Protein AF-A0A2D4GZK3-F1 (afdb_monomer_lite)

Radius of gyration: 15.17 Å; chains: 1; bounding box: 44×32×38 Å

Organism: Micrurus corallinus (NCBI:txid54390)

Foldseek 3Di:
DDCLLVQLVVLLVQLLVQQFCDDPLDRDPSLVVSLVSNLVSLQDPPDDDPVVVVVSLVSLLVSLVSLLVSLDDDPPDGNGSNLSSLSSNLSSVVSHDVSSVPPVVSLVSNVVSLVVQCVDPPCCSVPVVSCVVVVVVSVVVVVVD

Secondary structure (DSSP, 8-state):
--HHHHHHHHHHHHHHHH-B--TT-PPPHHHHHHHHHHHHHHT----S-HHHHHHHHHHHHHHHHHHHHHHS--TTS--B-HHHHHHHHHHHHHHS-HHHHT-HHHHHHHHHHHHHHHT-S-HHHHT-GGGHHHHHHHHHHHHT-

Structure (mmCIF, N/CA/C/O backbone):
data_AF-A0A2D4GZK3-F1
#
_entry.id   AF-A0A2D4GZK3-F1
#
loop_
_atom_site.group_PDB
_atom_site.id
_atom_site.type_symbol
_atom_site.label_atom_id
_atom_site.label_alt_id
_atom_site.label_comp_id
_atom_site.label_asym_id
_atom_site.label_entity_id
_atom_site.label_seq_id
_atom_site.pdbx_PDB_ins_code
_atom_site.Cartn_x
_atom_site.Cartn_y
_atom_site.Cartn_z
_atom_site.occupancy
_atom_site.B_iso_or_equiv
_atom_site.auth_seq_id
_atom_site.auth_comp_id
_atom_site.auth_asym_id
_atom_site.auth_atom_id
_atom_site.pdbx_PDB_model_num
ATOM 1 N N . MET A 1 1 ? -23.856 -6.986 4.085 1.00 45.22 1 MET A N 1
ATOM 2 C CA . MET A 1 1 ? -22.913 -7.183 2.965 1.00 45.22 1 MET A CA 1
ATOM 3 C C . MET A 1 1 ? -22.333 -5.831 2.600 1.00 45.22 1 MET A C 1
ATOM 5 O O . MET A 1 1 ? -23.061 -4.990 2.092 1.00 45.22 1 MET A O 1
ATOM 9 N N . THR A 1 2 ? -21.080 -5.568 2.961 1.00 65.06 2 THR A N 1
ATOM 10 C CA . THR A 1 2 ? -20.401 -4.304 2.649 1.00 65.06 2 THR A CA 1
ATOM 11 C C . THR A 1 2 ? -19.599 -4.495 1.364 1.00 65.06 2 THR A C 1
ATOM 13 O O . THR A 1 2 ? -18.680 -5.300 1.310 1.00 65.06 2 THR A O 1
ATOM 16 N N . ILE A 1 3 ? -19.976 -3.777 0.306 1.00 78.81 3 ILE A N 1
ATOM 17 C CA . ILE A 1 3 ? -19.347 -3.865 -1.029 1.00 78.81 3 ILE A CA 1
ATOM 18 C C . ILE A 1 3 ? -17.956 -3.203 -1.030 1.00 78.81 3 ILE A C 1
ATOM 20 O O . ILE A 1 3 ? -17.071 -3.543 -1.809 1.00 78.81 3 ILE A O 1
ATOM 24 N N . LEU A 1 4 ? -17.746 -2.261 -0.114 1.00 78.62 4 LEU A N 1
ATOM 25 C CA . LEU A 1 4 ? -16.578 -1.396 -0.081 1.00 78.62 4 LEU A CA 1
ATOM 26 C C . LEU A 1 4 ? -15.256 -2.112 0.271 1.00 78.62 4 LEU A C 1
ATOM 28 O O . LEU A 1 4 ? -14.292 -1.906 -0.466 1.00 78.62 4 LEU A O 1
ATOM 32 N N . PRO A 1 5 ? -15.184 -3.000 1.290 1.00 78.25 5 PRO A N 1
ATOM 33 C CA . PRO A 1 5 ? -14.022 -3.870 1.495 1.00 78.25 5 PRO A CA 1
ATOM 34 C C . PRO A 1 5 ? -13.646 -4.683 0.258 1.00 78.25 5 PRO A C 1
ATOM 36 O O . PRO A 1 5 ? -12.466 -4.827 -0.050 1.00 78.25 5 PRO A O 1
ATOM 39 N N . THR A 1 6 ? -14.643 -5.183 -0.475 1.00 84.00 6 THR A N 1
ATOM 40 C CA . THR A 1 6 ? -14.422 -5.975 -1.688 1.00 84.00 6 THR A CA 1
ATOM 41 C C . THR A 1 6 ? -13.818 -5.126 -2.801 1.00 84.00 6 THR A C 1
ATOM 43 O O . THR A 1 6 ? -12.835 -5.540 -3.406 1.00 84.00 6 THR A O 1
ATOM 46 N N . ILE A 1 7 ? -14.347 -3.920 -3.042 1.00 85.62 7 ILE A N 1
ATOM 47 C CA . ILE A 1 7 ? -13.790 -2.993 -4.041 1.00 85.62 7 ILE A CA 1
ATOM 48 C C . ILE A 1 7 ? -12.345 -2.626 -3.688 1.00 85.62 7 ILE A C 1
ATOM 50 O O . ILE A 1 7 ? -11.471 -2.662 -4.552 1.00 85.62 7 ILE A O 1
ATOM 54 N N . LEU A 1 8 ? -12.083 -2.299 -2.422 1.00 81.94 8 LEU A N 1
ATOM 55 C CA . LEU A 1 8 ? -10.753 -1.916 -1.961 1.00 81.94 8 LEU A CA 1
ATOM 56 C C . LEU A 1 8 ? -9.755 -3.066 -2.158 1.00 81.94 8 LEU A C 1
ATOM 58 O O . LEU A 1 8 ? -8.683 -2.859 -2.719 1.00 81.94 8 LEU A O 1
ATOM 62 N N . PHE A 1 9 ? -10.144 -4.289 -1.789 1.00 83.38 9 PHE A N 1
ATOM 63 C CA . PHE A 1 9 ? -9.333 -5.482 -2.014 1.00 83.38 9 PHE A CA 1
ATOM 64 C C . PHE A 1 9 ? -9.025 -5.697 -3.500 1.00 83.38 9 PHE A C 1
ATOM 66 O O . PHE A 1 9 ? -7.872 -5.933 -3.850 1.00 83.38 9 PHE A O 1
ATOM 73 N N . LEU A 1 10 ? -10.022 -5.561 -4.380 1.00 86.75 10 LEU A N 1
ATOM 74 C CA . LEU A 1 10 ? -9.822 -5.682 -5.826 1.00 86.75 10 LEU A CA 1
ATOM 75 C C . LEU A 1 10 ? -8.840 -4.631 -6.354 1.00 86.75 10 LEU A C 1
ATOM 77 O O . LEU A 1 10 ? -7.963 -4.973 -7.139 1.00 86.75 10 LEU A O 1
ATOM 81 N N . ILE A 1 11 ? -8.927 -3.383 -5.888 1.00 86.44 11 ILE A N 1
ATOM 82 C CA . ILE A 1 11 ? -7.985 -2.322 -6.272 1.00 86.44 11 ILE A CA 1
ATOM 83 C C . ILE A 1 11 ? -6.561 -2.664 -5.830 1.00 86.44 11 ILE A C 1
ATOM 85 O O . ILE A 1 11 ? -5.632 -2.481 -6.614 1.00 86.44 11 ILE A O 1
ATOM 89 N N . ILE A 1 12 ? -6.374 -3.196 -4.617 1.00 85.50 12 ILE A N 1
ATOM 90 C CA . ILE A 1 12 ? -5.046 -3.623 -4.153 1.00 85.50 12 ILE A CA 1
ATOM 91 C C . ILE A 1 12 ? -4.522 -4.798 -4.972 1.00 85.50 12 ILE A C 1
ATOM 93 O O . ILE A 1 12 ? -3.347 -4.802 -5.326 1.00 85.50 12 ILE A O 1
ATOM 97 N N . GLN A 1 13 ? -5.364 -5.782 -5.290 1.00 84.62 13 GLN A N 1
ATOM 98 C CA . GLN A 1 13 ? -4.952 -6.912 -6.123 1.00 84.62 13 GLN A CA 1
ATOM 99 C C . GLN A 1 13 ? -4.562 -6.450 -7.527 1.00 84.62 13 GLN A C 1
ATOM 101 O O . GLN A 1 13 ? -3.501 -6.828 -8.007 1.00 84.62 13 GLN A O 1
ATOM 106 N N . VAL A 1 14 ? -5.349 -5.562 -8.143 1.00 86.12 14 VAL A N 1
ATOM 107 C CA . VAL A 1 14 ? -5.005 -4.956 -9.436 1.00 86.12 14 VAL A CA 1
ATOM 108 C C . VAL A 1 14 ? -3.694 -4.188 -9.328 1.00 86.12 14 VAL A C 1
ATOM 110 O O . VAL A 1 14 ? -2.829 -4.361 -10.178 1.00 86.12 14 VAL A O 1
ATOM 113 N N . LEU A 1 15 ? -3.496 -3.385 -8.280 1.00 83.69 15 LEU A N 1
ATOM 114 C CA . LEU A 1 15 ? -2.237 -2.678 -8.061 1.00 83.69 15 LEU A CA 1
ATOM 115 C C . LEU A 1 15 ? -1.063 -3.662 -7.960 1.00 83.69 15 LEU A C 1
ATOM 117 O O . LEU A 1 15 ? -0.060 -3.473 -8.633 1.00 83.69 15 LEU A O 1
ATOM 121 N N . LYS A 1 16 ? -1.204 -4.734 -7.179 1.00 82.19 16 LYS A N 1
ATOM 122 C CA . LYS A 1 16 ? -0.175 -5.761 -6.980 1.00 82.19 16 LYS A CA 1
ATOM 123 C C . LYS A 1 16 ? 0.146 -6.527 -8.272 1.00 82.19 16 LYS A C 1
ATOM 125 O O . LYS A 1 16 ? 1.312 -6.773 -8.554 1.00 82.19 16 LYS A O 1
ATOM 130 N N . ASP A 1 17 ? -0.866 -6.886 -9.056 1.00 80.44 17 ASP A N 1
ATOM 131 C CA . ASP A 1 17 ? -0.687 -7.672 -10.284 1.00 80.44 17 ASP A CA 1
ATOM 132 C C . ASP A 1 17 ? -0.243 -6.811 -11.477 1.00 80.44 17 ASP A C 1
ATOM 134 O O . ASP A 1 17 ? 0.358 -7.326 -12.418 1.00 80.44 17 ASP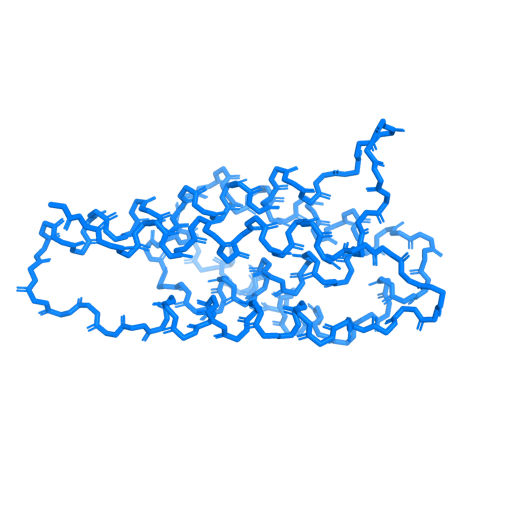 A O 1
ATOM 138 N N . THR A 1 18 ? -0.518 -5.501 -11.455 1.00 80.38 18 THR A N 1
ATOM 139 C CA . THR A 1 18 ? -0.200 -4.591 -12.572 1.00 80.38 18 THR A CA 1
ATOM 140 C C . THR A 1 18 ? 0.995 -3.683 -12.319 1.00 80.38 18 THR A C 1
ATOM 142 O O . THR A 1 18 ? 1.593 -3.220 -13.286 1.00 80.38 18 THR A O 1
ATOM 145 N N . ALA A 1 19 ? 1.404 -3.448 -11.068 1.00 76.44 19 ALA A N 1
ATOM 146 C CA . ALA A 1 19 ? 2.610 -2.685 -10.740 1.00 76.44 19 ALA A CA 1
ATOM 147 C C . ALA A 1 19 ? 3.876 -3.534 -10.928 1.00 76.44 19 ALA A C 1
ATOM 149 O O . ALA A 1 19 ? 4.695 -3.675 -10.025 1.00 76.44 19 ALA A O 1
ATOM 150 N N . VAL A 1 20 ? 4.034 -4.110 -12.118 1.00 77.12 20 VAL A N 1
ATOM 151 C CA . VAL A 1 20 ? 5.218 -4.863 -12.529 1.00 77.12 20 VAL A CA 1
ATOM 152 C C . VAL A 1 20 ? 6.232 -3.895 -13.134 1.00 77.12 20 VAL A C 1
ATOM 154 O O . VAL A 1 20 ? 5.875 -3.012 -13.921 1.00 77.12 20 VAL A O 1
ATOM 157 N N . LYS A 1 21 ? 7.512 -4.053 -12.778 1.00 68.75 21 LYS A N 1
ATOM 158 C CA . LYS A 1 21 ? 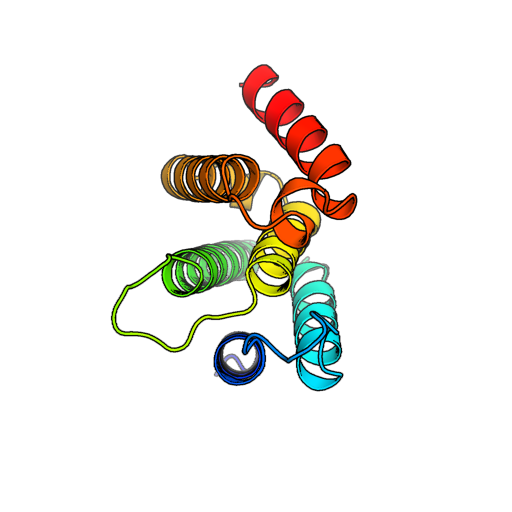8.590 -3.208 -13.303 1.00 68.75 21 LYS A CA 1
ATOM 159 C C . LYS A 1 21 ? 8.667 -3.348 -14.828 1.00 68.75 21 LYS A C 1
ATOM 161 O O . LYS A 1 21 ? 8.963 -4.419 -15.354 1.00 68.75 21 LYS A O 1
ATOM 166 N N . THR A 1 22 ? 8.364 -2.264 -15.541 1.00 64.75 22 THR A N 1
ATOM 167 C CA . THR A 1 22 ? 8.313 -2.233 -17.012 1.00 64.75 22 THR A CA 1
ATOM 168 C C . THR A 1 22 ? 9.596 -1.612 -17.570 1.00 64.75 22 THR A C 1
ATOM 170 O O . THR A 1 22 ? 10.183 -0.726 -16.946 1.00 64.75 22 THR A O 1
ATOM 173 N N . VAL A 1 23 ? 10.039 -2.048 -18.755 1.00 55.34 23 VAL A N 1
ATOM 174 C CA . VAL A 1 23 ? 11.213 -1.485 -19.446 1.00 55.34 23 VAL A CA 1
ATOM 175 C C . VAL A 1 23 ? 10.934 -0.013 -19.775 1.00 55.34 23 VAL A C 1
ATOM 177 O O . VAL A 1 23 ? 10.202 0.290 -20.710 1.00 55.34 23 VAL A O 1
ATOM 180 N N . GLY A 1 24 ? 11.465 0.897 -18.955 1.00 61.34 24 GLY A N 1
ATOM 181 C CA . GLY A 1 24 ? 11.244 2.344 -19.063 1.00 61.34 24 GLY A CA 1
ATOM 182 C C . GLY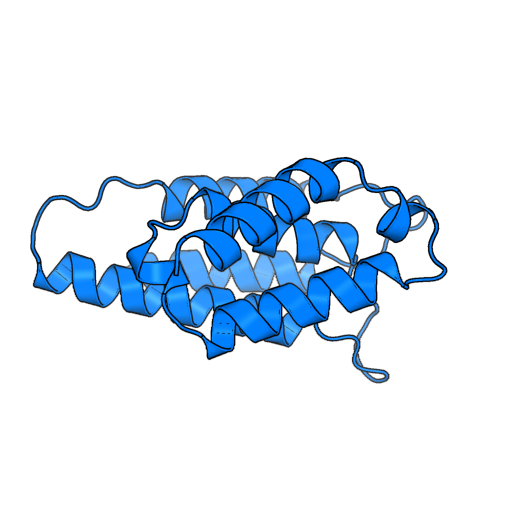 A 1 24 ? 10.620 3.016 -17.834 1.00 61.34 24 GLY A C 1
ATOM 183 O O . GLY A 1 24 ? 10.428 4.227 -17.879 1.00 61.34 24 GLY A O 1
ATOM 184 N N . ASN A 1 25 ? 10.312 2.277 -16.754 1.00 62.81 25 ASN A N 1
ATOM 185 C CA . ASN A 1 25 ? 9.717 2.807 -15.509 1.00 62.81 25 ASN A CA 1
ATOM 186 C C . ASN A 1 25 ? 8.449 3.662 -15.738 1.00 62.81 25 ASN A C 1
ATOM 188 O O . ASN A 1 25 ? 8.141 4.574 -14.971 1.00 62.81 25 ASN A O 1
ATOM 192 N N . GLN A 1 26 ? 7.708 3.387 -16.817 1.00 63.62 26 GLN A N 1
ATOM 193 C CA . GLN A 1 26 ? 6.434 4.044 -17.081 1.00 63.62 26 GLN A CA 1
ATOM 194 C C . GLN A 1 26 ? 5.339 3.401 -16.234 1.00 63.62 26 GLN A C 1
ATOM 196 O O . GLN A 1 26 ? 5.175 2.181 -16.235 1.00 63.62 26 GLN A O 1
ATOM 201 N N . VAL A 1 27 ? 4.565 4.232 -15.535 1.00 67.38 27 VAL A N 1
ATOM 202 C CA . VAL A 1 27 ? 3.398 3.773 -14.779 1.00 67.38 27 VAL A CA 1
ATOM 203 C C . VAL A 1 27 ? 2.342 3.293 -15.771 1.00 67.38 27 VAL A C 1
ATOM 205 O O . VAL A 1 27 ? 1.829 4.078 -16.571 1.00 67.38 27 VAL A O 1
ATOM 208 N N . LEU A 1 28 ? 2.011 2.002 -15.720 1.00 76.88 28 LEU A N 1
ATOM 209 C CA . LEU A 1 28 ? 0.999 1.430 -16.600 1.00 76.88 28 LEU A CA 1
ATOM 210 C C . LEU A 1 28 ? -0.381 2.066 -16.318 1.00 76.88 28 LEU A C 1
ATOM 212 O O . LEU A 1 28 ? -0.711 2.335 -15.158 1.00 76.88 28 LEU A O 1
ATOM 216 N N . PRO A 1 29 ? -1.235 2.268 -17.340 1.00 78.56 29 PRO A N 1
ATOM 217 C CA . PRO A 1 29 ? -2.571 2.839 -17.150 1.00 78.56 29 PRO A CA 1
ATOM 218 C C . PRO A 1 29 ? -3.424 2.147 -16.064 1.00 78.56 29 PRO A C 1
ATOM 220 O O . PRO A 1 29 ? -4.068 2.860 -15.291 1.00 78.56 29 PRO A O 1
ATOM 223 N N . PRO A 1 30 ? -3.399 0.803 -15.913 1.00 80.50 30 PRO A N 1
ATOM 224 C CA . PRO A 1 30 ? -4.096 0.114 -14.826 1.00 80.50 30 PRO A CA 1
ATOM 225 C C . PRO A 1 30 ? -3.599 0.499 -13.428 1.00 80.50 30 PRO A C 1
ATOM 227 O O . PRO A 1 30 ? -4.410 0.640 -12.516 1.00 80.50 30 PRO A O 1
ATOM 230 N N . VAL A 1 31 ? -2.293 0.738 -13.264 1.00 81.75 31 VAL A N 1
ATOM 231 C CA . VAL A 1 31 ? -1.697 1.184 -11.995 1.00 81.75 31 VAL A CA 1
ATOM 232 C C . VAL A 1 31 ? -2.210 2.577 -11.649 1.00 81.75 31 VAL A C 1
ATOM 234 O O . VAL A 1 31 ? -2.677 2.805 -10.538 1.00 81.75 31 VAL A O 1
ATOM 237 N N . SER A 1 32 ? -2.206 3.499 -12.616 1.00 81.44 32 SER A N 1
ATOM 238 C CA . SER A 1 32 ? -2.745 4.850 -12.414 1.00 81.44 32 SER A CA 1
ATOM 239 C C . SER A 1 32 ? -4.231 4.821 -12.036 1.00 81.44 32 SER A C 1
ATOM 241 O O . SER A 1 32 ? -4.636 5.468 -11.068 1.00 81.44 32 SER A O 1
ATOM 243 N N . ALA A 1 33 ? -5.035 4.015 -12.736 1.00 84.56 33 ALA A N 1
ATOM 244 C CA . ALA A 1 33 ? -6.455 3.848 -12.438 1.00 84.56 33 ALA A CA 1
ATOM 245 C C . ALA A 1 33 ? -6.692 3.252 -11.039 1.00 84.56 33 ALA A C 1
ATOM 247 O O . ALA A 1 33 ? -7.546 3.744 -10.300 1.00 84.56 33 ALA A O 1
ATOM 248 N N . ALA A 1 34 ? -5.907 2.244 -10.642 1.00 86.00 34 ALA A N 1
ATOM 249 C CA . ALA A 1 34 ? -5.976 1.646 -9.312 1.00 86.00 34 ALA A CA 1
ATOM 250 C C . ALA A 1 34 ? -5.618 2.661 -8.215 1.00 86.00 34 ALA A C 1
ATOM 252 O O . ALA A 1 34 ? -6.356 2.800 -7.242 1.00 86.00 34 ALA A O 1
ATOM 253 N N . LEU A 1 35 ? -4.539 3.431 -8.393 1.00 82.88 35 LEU A N 1
ATOM 254 C CA . LEU A 1 35 ? -4.129 4.483 -7.457 1.00 82.88 35 LEU A CA 1
ATOM 255 C C . LEU A 1 35 ? -5.188 5.585 -7.320 1.00 82.88 35 LEU A C 1
ATOM 257 O O . LEU A 1 35 ? -5.450 6.057 -6.212 1.00 82.88 35 LEU A O 1
ATOM 261 N N . GLN A 1 36 ? -5.830 5.981 -8.421 1.00 81.94 36 GLN A N 1
ATOM 262 C CA . GLN A 1 36 ? -6.928 6.947 -8.373 1.00 81.94 36 GLN A CA 1
ATOM 263 C C . GLN A 1 36 ? -8.171 6.382 -7.682 1.00 81.94 36 GLN A C 1
ATOM 265 O O . GLN A 1 36 ? -8.772 7.072 -6.859 1.00 81.94 36 GLN A O 1
ATOM 270 N N . GLY A 1 37 ? -8.533 5.128 -7.964 1.00 83.50 37 GLY A N 1
ATOM 271 C CA . GLY A 1 37 ? -9.619 4.437 -7.270 1.00 83.50 37 GLY A CA 1
ATOM 272 C C . GLY A 1 37 ? -9.363 4.358 -5.765 1.00 83.50 37 GLY A C 1
ATOM 273 O O . GLY A 1 37 ? -10.238 4.696 -4.971 1.00 83.50 37 GLY A O 1
ATOM 274 N N . LEU A 1 38 ? -8.135 4.006 -5.376 1.00 83.25 38 LEU A N 1
ATOM 275 C CA . LEU A 1 38 ? -7.685 3.973 -3.987 1.00 83.25 38 LEU A CA 1
ATOM 276 C C . LEU A 1 38 ? -7.841 5.344 -3.325 1.00 83.25 38 LEU A C 1
ATOM 278 O O . LEU A 1 38 ? -8.482 5.446 -2.283 1.00 83.25 38 LEU A O 1
ATOM 282 N N . LYS A 1 39 ? -7.308 6.401 -3.951 1.00 82.31 39 LYS A N 1
ATOM 283 C CA . LYS A 1 39 ? -7.425 7.776 -3.453 1.00 82.31 39 LYS A CA 1
ATOM 284 C C . LYS A 1 39 ? -8.888 8.156 -3.252 1.00 82.31 39 LYS A C 1
ATOM 286 O O . LYS A 1 39 ? -9.263 8.560 -2.157 1.00 82.31 39 LYS A O 1
ATOM 291 N N . ASN A 1 40 ? -9.725 7.988 -4.274 1.00 82.88 40 ASN A N 1
ATOM 292 C CA . ASN A 1 40 ? -11.140 8.350 -4.200 1.00 82.88 40 ASN A CA 1
ATOM 293 C C . ASN A 1 40 ? -11.852 7.629 -3.058 1.00 82.88 40 ASN A C 1
ATOM 295 O O . ASN A 1 40 ? -12.634 8.251 -2.348 1.00 82.88 40 ASN A O 1
ATOM 299 N N . ILE A 1 41 ? -11.546 6.346 -2.853 1.00 80.25 41 ILE A N 1
ATOM 300 C CA . ILE A 1 41 ? -12.139 5.567 -1.773 1.00 80.25 41 ILE A CA 1
ATOM 301 C C . ILE A 1 41 ? -11.660 6.076 -0.415 1.00 80.25 41 ILE A C 1
ATOM 303 O O . ILE A 1 41 ? -12.496 6.385 0.421 1.00 80.25 41 ILE A O 1
ATOM 307 N N . VAL A 1 42 ? -10.353 6.237 -0.197 1.00 75.12 42 VAL A N 1
ATOM 308 C CA . VAL A 1 42 ? -9.809 6.692 1.098 1.00 75.12 42 VAL A CA 1
ATOM 309 C C . VAL A 1 42 ? -10.282 8.115 1.446 1.00 75.12 42 VAL A C 1
ATOM 311 O O . VAL A 1 42 ? -10.486 8.414 2.618 1.00 75.12 42 VAL A O 1
ATOM 314 N N . THR A 1 43 ? -10.522 8.970 0.444 1.00 74.62 43 THR A N 1
ATOM 315 C CA . THR A 1 43 ? -10.990 10.359 0.638 1.00 74.62 43 THR A CA 1
ATOM 316 C C . THR A 1 43 ? -12.514 10.483 0.798 1.00 74.62 43 THR A C 1
ATOM 318 O O . THR A 1 43 ? -13.022 11.597 0.936 1.00 74.62 43 THR A O 1
ATOM 321 N N . LEU A 1 44 ? -13.276 9.381 0.752 1.00 75.81 44 LEU A N 1
ATOM 322 C CA . LEU A 1 44 ? -14.728 9.427 0.946 1.00 75.81 44 LEU A CA 1
ATOM 323 C C . LEU A 1 44 ? -15.058 9.983 2.343 1.00 75.81 44 LEU A C 1
ATOM 325 O O . LEU A 1 44 ? -14.609 9.417 3.343 1.00 75.81 44 LEU A O 1
ATOM 329 N N . PRO A 1 45 ? -15.884 11.042 2.447 1.00 63.47 45 PRO A N 1
ATOM 330 C CA . PRO A 1 45 ? -16.339 11.548 3.732 1.00 63.47 45 PRO A CA 1
ATOM 331 C C . PRO A 1 45 ? -17.324 10.546 4.346 1.00 63.47 45 PRO A C 1
ATOM 333 O O . PRO A 1 45 ? -18.519 10.556 4.055 1.00 63.47 45 PRO A O 1
ATOM 336 N N . MET A 1 46 ? -16.830 9.642 5.189 1.00 62.84 46 MET A N 1
ATOM 337 C CA . MET A 1 46 ? -17.683 8.744 5.966 1.00 62.84 46 MET A CA 1
ATOM 338 C C . MET A 1 46 ? -18.150 9.441 7.243 1.00 62.84 46 MET A C 1
ATOM 340 O O . MET A 1 46 ? -17.495 9.374 8.276 1.00 62.84 46 MET A O 1
ATOM 344 N N . THR A 1 47 ? -19.299 10.113 7.172 1.00 55.78 47 THR A N 1
ATOM 345 C CA . THR A 1 47 ? -19.820 10.977 8.251 1.00 55.78 47 THR A CA 1
ATOM 346 C C . THR A 1 47 ? -21.097 10.463 8.925 1.00 55.78 47 THR A C 1
ATOM 348 O O . THR A 1 47 ? -21.746 11.206 9.651 1.00 55.78 47 THR A O 1
ATOM 351 N N . VAL A 1 48 ? -21.488 9.200 8.720 1.00 59.38 48 VAL A N 1
ATOM 352 C CA . VAL A 1 48 ? -22.853 8.759 9.083 1.00 59.38 48 VAL A CA 1
ATOM 353 C C . VAL A 1 48 ? -22.950 8.038 10.441 1.00 59.38 48 VAL A C 1
ATOM 355 O O . VAL A 1 48 ? -24.006 8.081 11.064 1.00 59.38 48 VAL A O 1
ATOM 358 N N . ASN A 1 49 ? -21.895 7.371 10.937 1.00 72.25 49 ASN A N 1
ATOM 359 C CA . ASN A 1 49 ? -21.950 6.620 12.207 1.00 72.25 49 ASN A CA 1
ATOM 360 C C . ASN A 1 49 ? -20.542 6.303 12.760 1.00 72.25 49 ASN A C 1
ATOM 362 O O . ASN A 1 49 ? -19.696 5.827 12.003 1.00 72.25 49 ASN A O 1
ATOM 366 N N . GLU A 1 50 ? -20.305 6.470 14.068 1.00 76.25 50 GLU A N 1
ATOM 367 C CA . GLU A 1 50 ? -19.028 6.133 14.735 1.00 76.25 50 GLU A CA 1
ATOM 368 C C . GLU A 1 50 ? -18.611 4.663 14.547 1.00 76.25 50 GLU A C 1
ATOM 370 O O . GLU A 1 50 ? -17.433 4.358 14.356 1.00 76.25 50 GLU A O 1
ATOM 375 N N . ASN A 1 51 ? -19.568 3.731 14.528 1.00 77.75 51 ASN A N 1
ATOM 376 C CA . ASN A 1 51 ? -19.288 2.313 14.290 1.00 77.75 51 ASN A CA 1
ATOM 377 C C . ASN A 1 51 ? -18.823 2.051 12.847 1.00 77.75 51 ASN A C 1
ATOM 379 O O . ASN A 1 51 ? -17.940 1.225 12.613 1.00 77.75 51 ASN A O 1
ATOM 383 N N . ILE A 1 52 ? -19.399 2.769 11.877 1.00 77.44 52 ILE A N 1
ATOM 384 C CA . ILE A 1 52 ? -18.980 2.697 10.470 1.00 77.44 52 ILE A CA 1
ATOM 385 C C . ILE A 1 52 ? -17.603 3.343 10.317 1.00 77.44 52 ILE A C 1
ATOM 387 O O . ILE A 1 52 ? -16.742 2.759 9.667 1.00 77.44 52 ILE A O 1
ATOM 391 N N . HIS A 1 53 ? -17.366 4.474 10.984 1.00 76.88 53 HIS A N 1
ATOM 392 C CA . HIS A 1 53 ? -16.068 5.141 11.012 1.00 76.88 53 HIS A CA 1
ATOM 393 C C . HIS A 1 53 ? -14.974 4.218 11.563 1.00 76.88 53 HIS A C 1
ATOM 395 O O . HIS A 1 53 ? -13.934 4.041 10.940 1.00 76.88 53 HIS A O 1
ATOM 401 N N . LYS A 1 54 ? -15.227 3.519 12.675 1.00 79.12 54 LYS A N 1
ATOM 402 C CA . LYS A 1 54 ? -14.263 2.568 13.249 1.00 79.12 54 LYS A CA 1
ATOM 403 C C . LYS A 1 54 ? -13.971 1.384 12.319 1.00 79.12 54 LYS A C 1
ATOM 405 O O . LYS A 1 54 ? -12.812 0.999 12.159 1.00 79.12 54 LYS A O 1
ATOM 410 N N . GLN A 1 55 ? -15.000 0.802 11.697 1.00 81.00 55 GLN A N 1
ATOM 411 C CA . GLN A 1 55 ? -14.826 -0.282 10.718 1.00 81.00 55 GLN A CA 1
ATOM 412 C C . GLN A 1 55 ? -14.063 0.186 9.478 1.00 81.00 55 GLN A C 1
ATOM 414 O O . GLN A 1 55 ? -13.203 -0.535 8.975 1.00 81.00 55 GLN A O 1
ATOM 419 N N . TRP A 1 56 ? -14.344 1.402 9.022 1.00 80.31 56 TRP A N 1
ATOM 420 C CA . TRP A 1 56 ? -13.648 2.057 7.928 1.00 80.31 56 TRP A CA 1
ATOM 421 C C . TRP A 1 56 ? -12.170 2.267 8.242 1.00 80.31 56 TRP A C 1
ATOM 423 O O . TRP A 1 56 ? -11.313 1.767 7.520 1.00 80.31 56 TRP A O 1
ATOM 433 N N . THR A 1 57 ? -11.855 2.897 9.370 1.00 79.38 57 THR A N 1
ATOM 434 C CA . THR A 1 57 ? -10.480 3.108 9.828 1.00 79.38 57 THR A CA 1
ATOM 435 C C . THR A 1 57 ? -9.723 1.781 9.935 1.00 79.38 57 THR A C 1
ATOM 437 O O . THR A 1 57 ? -8.575 1.690 9.502 1.00 79.38 57 THR A O 1
ATOM 440 N N . ASN A 1 58 ? -10.357 0.718 10.440 1.00 82.31 58 ASN A N 1
ATOM 441 C CA . ASN A 1 58 ? -9.748 -0.613 10.491 1.00 82.31 58 ASN A CA 1
ATOM 442 C C . ASN A 1 58 ? -9.502 -1.211 9.100 1.00 82.31 58 ASN A C 1
ATOM 444 O O . ASN A 1 58 ? -8.413 -1.722 8.853 1.00 82.31 58 ASN A O 1
ATOM 448 N N . LEU A 1 59 ? -10.466 -1.111 8.184 1.00 83.94 59 LEU A N 1
ATOM 449 C CA . LEU A 1 59 ? -10.317 -1.577 6.803 1.00 83.94 59 LEU A CA 1
ATOM 450 C C . LEU A 1 59 ? -9.149 -0.873 6.102 1.00 83.94 59 LEU A C 1
ATOM 452 O O . LEU A 1 59 ? -8.316 -1.511 5.457 1.00 83.94 59 LEU A O 1
ATOM 456 N N . ILE A 1 60 ? -9.081 0.444 6.257 1.00 81.88 60 ILE A N 1
ATOM 457 C CA . ILE A 1 60 ? -8.055 1.295 5.668 1.00 81.88 60 ILE A CA 1
ATOM 458 C C . ILE A 1 60 ? -6.683 0.919 6.263 1.00 81.88 60 ILE A C 1
ATOM 460 O O . ILE A 1 60 ? -5.747 0.632 5.521 1.00 81.88 60 ILE A O 1
ATOM 464 N N . ARG A 1 61 ? -6.570 0.746 7.586 1.00 82.62 61 ARG A N 1
ATOM 465 C CA . ARG A 1 61 ? -5.338 0.236 8.227 1.00 82.62 61 ARG A CA 1
ATOM 466 C C . ARG A 1 61 ? -4.906 -1.136 7.699 1.00 82.62 61 ARG A C 1
ATOM 468 O O . ARG A 1 61 ? -3.734 -1.308 7.371 1.00 82.62 61 ARG A O 1
ATOM 475 N N . SER A 1 62 ? -5.823 -2.101 7.593 1.00 85.81 62 SER A N 1
ATOM 476 C CA . SER A 1 62 ? -5.516 -3.434 7.050 1.00 85.81 62 SER A CA 1
ATOM 477 C C . SER A 1 62 ? -5.034 -3.362 5.603 1.00 85.81 62 SER A C 1
ATOM 479 O O . SER A 1 62 ? -4.109 -4.067 5.219 1.00 85.81 62 SER A O 1
ATOM 481 N N . THR A 1 63 ? -5.610 -2.458 4.819 1.00 85.75 63 THR A N 1
ATOM 482 C CA . THR A 1 63 ? -5.231 -2.247 3.420 1.00 85.75 63 THR A CA 1
ATOM 483 C C . THR A 1 63 ? -3.828 -1.667 3.302 1.00 85.75 63 THR A C 1
ATOM 485 O O . THR A 1 63 ? -3.035 -2.162 2.505 1.00 85.75 63 THR A O 1
ATOM 488 N N . LEU A 1 64 ? -3.481 -0.678 4.135 1.00 84.25 64 LEU A N 1
ATOM 489 C CA . LEU A 1 64 ? -2.115 -0.158 4.207 1.00 84.25 64 LEU A CA 1
ATOM 490 C C . LEU A 1 64 ? -1.120 -1.254 4.583 1.00 84.25 64 LEU A C 1
ATOM 492 O O . LEU A 1 64 ? -0.062 -1.341 3.968 1.00 84.25 64 LEU A O 1
ATOM 496 N N . ALA A 1 65 ? -1.467 -2.096 5.561 1.00 86.00 65 ALA A N 1
ATOM 497 C CA . ALA A 1 65 ? -0.632 -3.221 5.967 1.00 86.00 65 ALA A CA 1
ATOM 498 C C . ALA A 1 65 ? -0.358 -4.164 4.786 1.00 86.00 65 ALA A C 1
ATOM 500 O O . ALA A 1 65 ? 0.796 -4.498 4.539 1.00 86.00 65 ALA A O 1
ATOM 501 N N . SER A 1 66 ? -1.388 -4.514 4.008 1.00 86.81 66 SER A N 1
ATOM 502 C CA . SER A 1 66 ? -1.236 -5.363 2.821 1.00 86.81 66 SER A CA 1
ATOM 503 C C . SER A 1 66 ? -0.393 -4.707 1.725 1.00 86.81 66 SER A C 1
ATOM 505 O O . SER A 1 66 ? 0.479 -5.364 1.167 1.00 86.81 66 SER A O 1
ATOM 507 N N . ILE A 1 67 ? -0.594 -3.416 1.425 1.00 85.12 67 ILE A N 1
ATOM 508 C CA . ILE A 1 67 ? 0.255 -2.696 0.454 1.00 85.12 67 ILE A CA 1
ATOM 509 C C . ILE A 1 67 ? 1.708 -2.683 0.937 1.00 85.12 67 ILE A C 1
ATOM 511 O O . ILE A 1 67 ? 2.622 -2.901 0.143 1.00 85.12 67 ILE A O 1
ATOM 515 N N . LEU A 1 68 ? 1.931 -2.439 2.230 1.00 85.00 68 LEU A N 1
ATOM 516 C CA . LEU A 1 68 ? 3.261 -2.422 2.823 1.00 85.00 68 LEU A CA 1
ATOM 517 C C . LEU A 1 68 ? 3.936 -3.792 2.713 1.00 85.00 68 LEU A C 1
ATOM 519 O O . LEU A 1 68 ? 5.095 -3.866 2.311 1.00 85.00 68 LEU A O 1
ATOM 523 N N . GLU A 1 69 ? 3.208 -4.860 3.023 1.00 85.12 69 GLU A N 1
ATOM 524 C CA . GLU A 1 69 ? 3.668 -6.241 2.894 1.00 85.12 69 GLU A CA 1
ATOM 525 C C . GLU A 1 69 ? 4.015 -6.574 1.438 1.00 85.12 69 GLU A C 1
ATOM 527 O O . GLU A 1 69 ? 5.134 -6.991 1.158 1.00 85.12 69 GLU A O 1
ATOM 532 N N . TYR A 1 70 ? 3.122 -6.275 0.488 1.00 82.38 70 TYR A N 1
ATOM 533 C CA . TYR A 1 70 ? 3.375 -6.479 -0.945 1.00 82.38 70 TYR A CA 1
ATOM 534 C C . TYR A 1 70 ? 4.513 -5.640 -1.485 1.00 82.38 70 TYR A C 1
ATOM 536 O O . TYR A 1 70 ? 5.159 -6.025 -2.456 1.00 82.38 70 TYR A O 1
ATOM 544 N N . SER A 1 71 ? 4.753 -4.481 -0.881 1.00 80.19 71 SER A N 1
ATOM 545 C CA . SER A 1 71 ? 5.851 -3.650 -1.309 1.00 80.19 71 SER A CA 1
ATOM 546 C C . SER A 1 71 ? 7.177 -4.365 -1.031 1.00 80.19 71 SER A C 1
ATOM 548 O O . SER A 1 71 ? 8.114 -4.166 -1.805 1.00 80.19 71 SER A O 1
ATOM 550 N N . GLN A 1 72 ? 7.320 -5.127 0.065 1.00 78.25 72 GLN A N 1
ATOM 551 C CA . GLN A 1 72 ? 8.623 -5.607 0.549 1.00 78.25 72 GLN A CA 1
ATOM 552 C C . GLN A 1 72 ? 9.427 -6.325 -0.548 1.00 78.25 72 GLN A C 1
ATOM 554 O O . GLN A 1 72 ? 8.869 -7.150 -1.272 1.00 78.25 72 GLN A O 1
ATOM 559 N N . PRO A 1 73 ? 10.726 -6.001 -0.702 1.00 66.00 73 PRO A N 1
ATOM 560 C CA . PRO A 1 73 ? 11.564 -6.640 -1.706 1.00 66.00 73 PRO A CA 1
ATOM 561 C C . PRO A 1 73 ? 11.802 -8.103 -1.312 1.00 66.00 73 PRO A C 1
ATOM 563 O O . PRO A 1 73 ? 12.684 -8.414 -0.516 1.00 66.00 73 PRO A O 1
ATOM 566 N N . GLU A 1 74 ? 10.990 -9.010 -1.850 1.00 65.31 74 GLU A N 1
ATOM 567 C CA . GLU A 1 74 ? 11.181 -10.451 -1.706 1.00 65.31 74 GLU A CA 1
ATOM 568 C C . GLU A 1 74 ? 11.938 -11.002 -2.916 1.00 65.31 74 GLU A C 1
ATOM 570 O O . GLU A 1 74 ? 11.521 -10.827 -4.059 1.00 65.31 74 GLU A O 1
ATOM 575 N N . ALA A 1 75 ? 13.034 -11.723 -2.664 1.00 55.16 75 ALA A N 1
ATOM 576 C CA . ALA A 1 75 ? 13.891 -12.299 -3.703 1.00 55.16 75 ALA A CA 1
ATOM 577 C C . ALA A 1 75 ? 13.182 -13.327 -4.616 1.00 55.16 75 ALA A C 1
ATOM 579 O O . ALA A 1 75 ? 13.709 -13.676 -5.668 1.00 55.16 75 ALA A O 1
ATOM 580 N N . SER A 1 76 ? 12.008 -13.824 -4.216 1.00 53.56 76 SER A N 1
ATOM 581 C CA . SER A 1 76 ? 11.232 -14.863 -4.906 1.00 53.56 76 SER A CA 1
ATOM 582 C C . SER A 1 76 ? 10.020 -14.340 -5.687 1.00 53.56 76 SER A C 1
ATOM 584 O O . SER A 1 76 ? 9.367 -15.126 -6.376 1.00 53.56 76 SER A O 1
ATOM 586 N N . LYS A 1 77 ? 9.692 -13.045 -5.591 1.00 56.78 77 LYS A N 1
ATOM 587 C CA . LYS A 1 77 ? 8.527 -12.440 -6.257 1.00 56.78 77 LYS A CA 1
ATOM 588 C C . LYS A 1 77 ? 8.953 -11.604 -7.472 1.00 56.78 77 LYS A C 1
ATOM 590 O O . LYS A 1 77 ? 10.074 -11.094 -7.499 1.00 56.78 77 LYS A O 1
ATOM 595 N N . PRO A 1 78 ? 8.079 -11.452 -8.489 1.00 57.22 78 PRO A N 1
ATOM 596 C CA . PRO A 1 78 ? 8.336 -10.534 -9.594 1.00 57.22 78 PRO A CA 1
ATOM 597 C C . PRO A 1 78 ? 8.647 -9.145 -9.038 1.00 57.22 78 PRO A C 1
ATOM 599 O O . PRO A 1 78 ? 7.989 -8.687 -8.105 1.00 57.22 78 PRO A O 1
ATOM 602 N N . THR A 1 79 ? 9.671 -8.492 -9.588 1.00 66.50 79 THR A N 1
ATOM 603 C CA . THR A 1 79 ? 10.113 -7.175 -9.126 1.00 66.50 79 THR A CA 1
ATOM 604 C C . THR A 1 79 ? 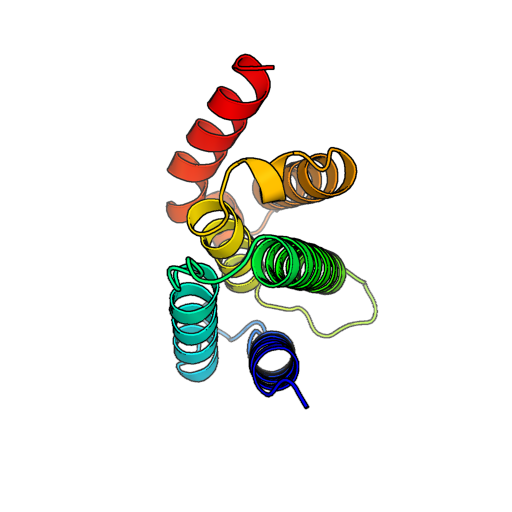8.988 -6.177 -9.389 1.00 66.50 79 THR A C 1
ATOM 606 O O . THR A 1 79 ? 8.774 -5.757 -10.529 1.00 66.50 79 THR A O 1
ATOM 609 N N . LEU A 1 80 ? 8.216 -5.847 -8.351 1.00 73.00 80 LEU A N 1
ATOM 610 C CA . LEU A 1 80 ? 7.211 -4.798 -8.446 1.00 73.00 80 LEU A CA 1
ATOM 611 C C . LEU A 1 80 ? 7.899 -3.452 -8.673 1.00 73.00 80 LEU A C 1
ATOM 613 O O . LEU A 1 80 ? 9.019 -3.218 -8.211 1.00 73.00 80 LEU A O 1
ATOM 617 N N . ASP A 1 81 ? 7.213 -2.561 -9.380 1.00 77.81 81 ASP A N 1
ATOM 618 C CA . ASP A 1 81 ? 7.667 -1.192 -9.555 1.00 77.81 81 ASP A CA 1
ATOM 619 C C . ASP A 1 81 ? 7.664 -0.476 -8.197 1.00 77.81 81 ASP A C 1
ATOM 621 O O . ASP A 1 81 ? 6.618 -0.148 -7.627 1.00 77.81 81 ASP A O 1
ATOM 625 N N . GLU A 1 82 ? 8.864 -0.267 -7.652 1.00 76.19 82 GLU A N 1
ATOM 626 C CA . GLU A 1 82 ? 9.047 0.329 -6.332 1.00 76.19 82 GLU A CA 1
ATOM 627 C C . GLU A 1 82 ? 8.420 1.721 -6.256 1.00 76.19 82 GLU A C 1
ATOM 629 O O . GLU A 1 82 ? 7.810 2.053 -5.239 1.00 76.19 82 GLU A O 1
ATOM 634 N N . VAL A 1 83 ? 8.503 2.506 -7.335 1.00 78.38 83 VAL A N 1
ATOM 635 C CA . VAL A 1 83 ? 7.932 3.856 -7.406 1.00 78.38 83 VAL A CA 1
ATOM 636 C C . VAL A 1 83 ? 6.409 3.809 -7.276 1.00 78.38 83 VAL A C 1
ATOM 638 O O . VAL A 1 83 ? 5.843 4.560 -6.480 1.00 78.38 83 VAL A O 1
ATOM 641 N N . SER A 1 84 ? 5.741 2.897 -7.980 1.00 81.50 84 SER A N 1
ATOM 642 C CA . SER A 1 84 ? 4.289 2.696 -7.910 1.00 81.50 84 SER A CA 1
ATOM 643 C C . SER A 1 84 ? 3.834 2.237 -6.525 1.00 81.50 84 SER A C 1
ATOM 645 O O . SER A 1 84 ? 2.870 2.783 -5.983 1.00 81.50 84 SER A O 1
ATOM 647 N N . MET A 1 85 ? 4.552 1.293 -5.909 1.00 83.19 85 MET A N 1
ATOM 648 C CA . MET A 1 85 ? 4.226 0.806 -4.563 1.00 83.19 85 MET A CA 1
ATOM 649 C C . MET A 1 85 ? 4.414 1.885 -3.498 1.00 83.19 85 MET A C 1
ATOM 651 O O . MET A 1 85 ? 3.558 2.072 -2.634 1.00 83.19 85 MET A O 1
ATOM 655 N N . LEU A 1 86 ? 5.506 2.643 -3.575 1.00 80.25 86 LEU A N 1
ATOM 656 C CA . LEU A 1 86 ? 5.739 3.772 -2.680 1.00 80.25 86 LEU A CA 1
ATOM 657 C C . LEU A 1 86 ? 4.710 4.886 -2.908 1.00 80.25 86 LEU A C 1
ATOM 659 O O . LEU A 1 86 ? 4.223 5.462 -1.942 1.00 80.25 86 LEU A O 1
ATOM 663 N N . THR A 1 87 ? 4.315 5.143 -4.158 1.00 80.69 87 THR A N 1
ATOM 664 C CA . THR A 1 87 ? 3.253 6.107 -4.489 1.00 80.69 87 THR A CA 1
ATOM 665 C C . THR A 1 87 ? 1.914 5.683 -3.890 1.00 80.69 87 THR A C 1
ATOM 667 O O . THR A 1 87 ? 1.195 6.527 -3.359 1.00 80.69 87 THR A O 1
ATOM 670 N N . ALA A 1 88 ? 1.590 4.387 -3.906 1.00 81.94 88 ALA A N 1
ATOM 671 C CA . ALA A 1 88 ? 0.398 3.860 -3.248 1.00 81.94 88 ALA A CA 1
ATOM 672 C C . ALA A 1 88 ? 0.420 4.120 -1.739 1.00 81.94 88 ALA A C 1
ATOM 674 O O . ALA A 1 88 ? -0.552 4.646 -1.201 1.00 81.94 88 ALA A O 1
ATOM 675 N N . ILE A 1 89 ? 1.543 3.822 -1.075 1.00 81.69 89 ILE A N 1
ATOM 676 C CA . ILE A 1 89 ? 1.744 4.082 0.359 1.00 81.69 89 ILE A CA 1
ATOM 677 C C . ILE A 1 89 ? 1.612 5.586 0.656 1.00 81.69 89 ILE A C 1
ATOM 679 O O . ILE A 1 89 ? 0.886 5.972 1.572 1.00 81.69 89 ILE A O 1
ATOM 683 N N . THR A 1 90 ? 2.254 6.445 -0.141 1.00 78.81 90 THR A N 1
ATOM 684 C CA . THR A 1 90 ? 2.175 7.908 -0.011 1.00 78.81 90 THR A CA 1
ATOM 685 C C . THR A 1 90 ? 0.746 8.416 -0.171 1.00 78.81 90 THR A C 1
ATOM 687 O O . THR A 1 90 ? 0.281 9.185 0.666 1.00 78.81 90 THR A O 1
ATOM 690 N N . LEU A 1 91 ? 0.029 7.985 -1.212 1.00 76.00 91 LEU A N 1
ATOM 691 C CA . LEU A 1 91 ? -1.367 8.371 -1.438 1.00 76.00 91 LEU A CA 1
ATOM 692 C C . LEU A 1 91 ? -2.265 7.928 -0.289 1.00 76.00 91 LEU A C 1
ATOM 694 O O . LEU A 1 91 ? -3.167 8.670 0.104 1.00 76.00 91 LEU A O 1
ATOM 698 N N . PHE A 1 92 ? -2.003 6.744 0.257 1.00 77.25 92 PHE A N 1
ATOM 699 C CA . PHE A 1 92 ? -2.740 6.220 1.390 1.00 77.25 92 PHE A CA 1
ATOM 700 C C . PHE A 1 92 ? -2.558 7.094 2.623 1.00 77.25 92 PHE A C 1
ATOM 702 O O . PHE A 1 92 ? -3.536 7.484 3.243 1.00 77.25 92 PHE A O 1
ATOM 709 N N . LEU A 1 93 ? -1.318 7.461 2.935 1.00 74.00 93 LEU A N 1
ATOM 710 C CA . LEU A 1 93 ? -0.983 8.3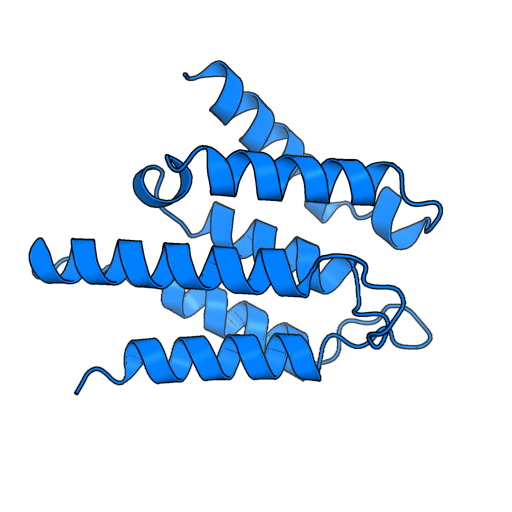00 4.083 1.00 74.00 93 LEU A CA 1
ATOM 711 C C . LEU A 1 93 ? -1.441 9.748 3.903 1.00 74.00 93 LEU A C 1
ATOM 713 O O . LEU A 1 93 ? -1.819 10.384 4.876 1.00 74.00 93 LEU A O 1
ATOM 717 N N . TRP A 1 94 ? -1.455 10.252 2.670 1.00 70.25 94 TRP A N 1
ATOM 718 C CA . TRP A 1 94 ? -2.005 11.569 2.353 1.00 70.25 94 TRP A CA 1
ATOM 719 C C . TRP A 1 94 ? -3.523 11.626 2.537 1.00 70.25 94 TRP A C 1
ATOM 721 O O . TRP A 1 94 ? -4.071 12.631 2.979 1.00 70.25 94 TRP A O 1
ATOM 731 N N . SER A 1 95 ? -4.209 10.553 2.146 1.00 66.00 95 SER A N 1
ATOM 732 C CA . SER A 1 95 ? -5.673 10.494 2.167 1.00 66.00 95 SER A CA 1
ATOM 733 C C . SER A 1 95 ? -6.209 10.024 3.525 1.00 66.00 95 SER A C 1
ATOM 735 O O . SER A 1 95 ? -7.363 10.277 3.858 1.00 66.00 95 SER A O 1
ATOM 737 N N . ALA A 1 96 ? -5.382 9.340 4.312 1.00 65.69 96 ALA A N 1
ATOM 738 C CA . ALA A 1 96 ? -5.719 8.834 5.629 1.00 65.69 96 ALA A CA 1
ATOM 739 C C . ALA A 1 96 ? -5.695 9.946 6.689 1.00 65.69 96 ALA A C 1
ATOM 741 O O . ALA A 1 96 ? -4.718 10.676 6.835 1.00 65.69 96 ALA A O 1
ATOM 742 N N . SER A 1 97 ? -6.756 10.039 7.491 1.00 65.19 97 SER A N 1
ATOM 743 C CA . SER A 1 97 ? -6.794 10.889 8.685 1.00 65.19 97 SER A CA 1
ATOM 744 C C . SER A 1 97 ? -5.735 10.462 9.712 1.00 65.19 97 SER A C 1
ATOM 746 O O . SER A 1 97 ? -5.371 9.288 9.790 1.00 65.19 97 SER A O 1
ATOM 748 N N . THR A 1 98 ? -5.278 11.394 10.555 1.00 62.81 98 THR A N 1
ATOM 749 C CA . THR A 1 98 ? -4.253 11.168 11.600 1.00 62.81 98 THR A CA 1
ATOM 750 C C . THR A 1 98 ? -4.547 9.966 12.505 1.00 62.81 98 THR A C 1
ATOM 752 O O . THR A 1 98 ? -3.626 9.291 12.958 1.00 62.81 98 THR A O 1
ATOM 755 N N . GLU A 1 99 ? -5.822 9.623 12.698 1.00 63.00 99 GLU A N 1
ATOM 756 C CA . GLU A 1 99 ? -6.258 8.435 13.437 1.00 63.00 99 GLU A CA 1
ATOM 757 C C . GLU A 1 99 ? -5.775 7.116 12.802 1.00 63.00 99 GLU A C 1
ATOM 759 O O . GLU A 1 99 ? -5.390 6.176 13.498 1.00 63.00 99 GLU A O 1
ATOM 764 N N . ILE A 1 100 ? -5.746 7.026 11.472 1.00 62.41 100 ILE A N 1
ATOM 765 C CA . ILE A 1 100 ? -5.265 5.852 10.728 1.00 62.41 100 ILE A CA 1
ATOM 766 C C . ILE A 1 100 ? -3.741 5.743 10.851 1.00 62.41 100 ILE A C 1
ATOM 768 O O . ILE A 1 100 ? -3.212 4.638 10.986 1.00 62.41 100 ILE A O 1
ATOM 772 N N . ILE A 1 101 ? -3.053 6.888 10.854 1.00 63.62 101 ILE A N 1
ATOM 773 C CA . ILE A 1 101 ? -1.592 6.972 10.905 1.00 63.62 101 ILE A CA 1
ATOM 774 C C . ILE A 1 101 ? -1.060 6.792 12.333 1.00 63.62 101 ILE A C 1
ATOM 776 O O . ILE A 1 101 ? 0.103 6.464 12.493 1.00 63.62 101 ILE A O 1
ATOM 780 N N . GLY A 1 102 ? -1.887 6.890 13.377 1.00 64.94 102 GLY A N 1
ATOM 781 C CA . GLY A 1 102 ? -1.472 6.696 14.776 1.00 64.94 102 GLY A CA 1
ATOM 782 C C . GLY A 1 102 ? -0.992 5.283 15.157 1.00 64.94 102 GLY A C 1
ATOM 783 O O . GLY A 1 102 ? -0.607 5.055 16.301 1.00 64.94 102 GLY A O 1
ATOM 784 N N . VAL A 1 103 ? -1.005 4.310 14.237 1.00 76.12 103 VAL A N 1
ATOM 785 C CA . VAL A 1 103 ? -0.499 2.952 14.499 1.00 76.12 103 VAL A CA 1
ATOM 786 C C . VAL A 1 103 ? 1.010 2.903 14.270 1.00 76.12 103 VAL A C 1
ATOM 788 O O . VAL A 1 103 ? 1.479 2.829 13.133 1.00 76.12 103 VAL A O 1
ATOM 791 N N . GLN A 1 104 ? 1.774 2.859 15.361 1.00 74.88 104 GLN A N 1
ATOM 792 C CA . GLN A 1 104 ? 3.240 2.894 15.342 1.00 74.88 104 GLN A CA 1
ATOM 793 C C . GLN A 1 104 ? 3.875 1.797 14.464 1.00 74.88 104 GLN A C 1
ATOM 795 O O . GLN A 1 104 ? 4.863 2.045 13.777 1.00 74.88 104 GLN A O 1
ATOM 800 N N . ALA A 1 105 ? 3.288 0.595 14.412 1.00 76.75 105 ALA A N 1
ATOM 801 C CA . ALA A 1 105 ? 3.767 -0.482 13.540 1.00 76.75 105 ALA A CA 1
ATOM 802 C C . ALA A 1 105 ? 3.664 -0.127 12.042 1.00 76.75 105 ALA A C 1
ATOM 804 O O . ALA A 1 105 ? 4.599 -0.382 11.282 1.00 76.75 105 ALA A O 1
ATOM 805 N N . LEU A 1 106 ? 2.561 0.506 11.621 1.00 79.12 106 LEU A N 1
ATOM 806 C CA . LEU A 1 106 ? 2.367 0.946 10.236 1.00 79.12 106 LEU A CA 1
ATOM 807 C C . LEU A 1 106 ? 3.278 2.128 9.903 1.00 79.12 106 LEU A C 1
ATOM 809 O O . LEU A 1 106 ? 3.878 2.140 8.829 1.00 79.12 106 LEU A O 1
ATOM 813 N N . GLN A 1 107 ? 3.445 3.075 10.833 1.00 76.12 107 GLN A N 1
ATOM 814 C CA . GLN A 1 107 ? 4.396 4.179 10.679 1.00 76.12 107 GLN A CA 1
ATOM 815 C C . GLN A 1 107 ? 5.820 3.662 10.475 1.00 76.12 107 GLN A C 1
ATOM 817 O O . GLN A 1 107 ? 6.463 4.008 9.487 1.00 76.12 107 GLN A O 1
ATOM 822 N N . ASN A 1 108 ? 6.293 2.788 11.367 1.00 81.12 108 ASN A N 1
ATOM 823 C CA . ASN A 1 108 ? 7.629 2.203 11.287 1.00 81.12 108 ASN A CA 1
ATOM 824 C C . ASN A 1 108 ? 7.822 1.413 9.992 1.00 81.12 108 ASN A C 1
ATOM 826 O O . ASN A 1 108 ? 8.867 1.530 9.354 1.00 81.12 108 ASN A O 1
ATOM 830 N N . GLY A 1 109 ? 6.802 0.659 9.576 1.00 82.38 109 GLY A N 1
ATOM 831 C CA . GLY A 1 109 ? 6.793 -0.040 8.297 1.00 82.38 109 GLY A CA 1
ATOM 832 C C . GLY A 1 109 ? 6.984 0.912 7.116 1.00 82.38 109 GLY A C 1
ATOM 833 O O . GLY A 1 109 ? 7.870 0.694 6.286 1.00 82.38 109 GLY A O 1
ATOM 834 N N . CYS A 1 110 ? 6.203 1.997 7.066 1.00 80.44 110 CYS A N 1
ATOM 835 C CA . CYS A 1 110 ? 6.302 3.008 6.013 1.00 80.44 110 CYS A CA 1
ATOM 836 C C . CYS A 1 110 ? 7.685 3.668 6.023 1.00 80.44 110 CYS A C 1
ATOM 838 O O . CYS A 1 110 ? 8.348 3.709 4.991 1.00 80.44 110 CYS A O 1
ATOM 840 N N . ILE A 1 111 ? 8.162 4.114 7.190 1.00 79.12 111 ILE A N 1
ATOM 841 C CA . ILE A 1 111 ? 9.480 4.744 7.358 1.00 79.12 111 ILE A CA 1
ATOM 842 C C . ILE A 1 111 ? 10.588 3.825 6.860 1.00 79.12 111 ILE A C 1
ATOM 844 O O . ILE A 1 111 ? 11.446 4.261 6.095 1.00 79.12 111 ILE A O 1
ATOM 848 N N . ASN A 1 112 ? 10.586 2.565 7.295 1.00 82.38 112 ASN A N 1
ATOM 849 C CA . ASN A 1 112 ? 11.614 1.617 6.901 1.00 82.38 112 ASN A CA 1
ATOM 850 C C . ASN A 1 112 ? 11.606 1.418 5.385 1.00 82.38 112 ASN A C 1
ATOM 852 O O . ASN A 1 112 ? 12.654 1.485 4.753 1.00 82.38 112 ASN A O 1
ATOM 856 N N . ARG A 1 113 ? 10.417 1.292 4.789 1.00 81.50 113 ARG A N 1
ATOM 857 C CA . ARG A 1 113 ? 10.266 1.189 3.340 1.00 81.50 113 ARG A CA 1
ATOM 858 C C . ARG A 1 113 ? 10.812 2.428 2.620 1.00 81.50 113 ARG A C 1
ATOM 860 O O . ARG A 1 113 ? 11.666 2.280 1.748 1.00 81.50 113 ARG A O 1
ATOM 867 N N . PHE A 1 114 ? 10.415 3.642 2.996 1.00 78.50 114 PHE A N 1
ATOM 868 C CA . PHE A 1 114 ? 10.960 4.855 2.370 1.00 78.50 114 PHE A CA 1
ATOM 869 C C . PHE A 1 114 ? 12.478 4.978 2.553 1.00 78.50 114 PHE A C 1
ATOM 871 O O . PHE A 1 114 ? 13.174 5.350 1.612 1.00 78.50 114 PHE A O 1
ATOM 878 N N . LYS A 1 115 ? 13.021 4.600 3.716 1.00 77.12 115 LYS A N 1
ATOM 879 C CA . LYS A 1 115 ? 14.475 4.545 3.937 1.00 77.12 115 LYS A CA 1
ATOM 880 C C . LYS A 1 115 ? 15.159 3.548 3.004 1.00 77.12 115 LYS A C 1
ATOM 882 O O . LYS A 1 115 ? 16.193 3.878 2.434 1.00 77.12 115 LYS A O 1
ATOM 887 N N . THR A 1 116 ? 14.608 2.348 2.829 1.00 79.88 116 THR A N 1
ATOM 888 C CA . THR A 1 116 ? 15.144 1.358 1.885 1.00 79.88 116 THR A CA 1
ATOM 889 C C . THR A 1 116 ? 15.120 1.893 0.455 1.00 79.88 116 THR A C 1
ATOM 891 O O . THR A 1 116 ? 16.117 1.772 -0.246 1.00 79.88 116 THR A O 1
ATOM 894 N N . ALA A 1 117 ? 14.031 2.551 0.053 1.00 76.50 117 ALA A N 1
ATOM 895 C CA . ALA A 1 117 ? 13.896 3.157 -1.269 1.00 76.50 117 ALA A CA 1
ATOM 896 C C . ALA A 1 117 ? 14.917 4.282 -1.518 1.00 76.50 117 ALA A C 1
ATOM 898 O O . ALA A 1 117 ? 15.525 4.344 -2.581 1.00 76.50 117 ALA A O 1
ATOM 899 N N . LEU A 1 118 ? 15.163 5.143 -0.526 1.00 72.19 118 LEU A N 1
ATOM 900 C CA . LEU A 1 118 ? 16.177 6.202 -0.617 1.00 72.19 118 LEU A CA 1
ATOM 901 C C . LEU A 1 118 ? 17.598 5.649 -0.748 1.00 72.19 118 LEU A C 1
ATOM 903 O O . LEU A 1 118 ? 18.414 6.220 -1.468 1.00 72.19 118 LEU A O 1
ATOM 907 N N . ASN A 1 119 ? 17.874 4.536 -0.066 1.00 74.50 119 ASN A N 1
ATOM 908 C CA . ASN A 1 119 ? 19.145 3.821 -0.152 1.00 74.50 119 ASN A CA 1
ATOM 909 C C . ASN A 1 119 ? 19.235 2.903 -1.386 1.00 74.50 119 ASN A C 1
ATOM 911 O O . ASN A 1 119 ? 20.241 2.212 -1.557 1.00 74.50 119 ASN A O 1
ATOM 915 N N . SER A 1 120 ? 18.205 2.867 -2.237 1.00 73.06 120 SER A N 1
ATOM 916 C CA . SER A 1 120 ? 18.220 2.074 -3.462 1.00 73.06 120 SER A CA 1
ATOM 917 C C . SER A 1 120 ? 19.254 2.623 -4.441 1.00 73.06 120 SER A C 1
ATOM 919 O O . SER A 1 120 ? 19.387 3.832 -4.630 1.00 73.06 120 SER A O 1
ATOM 921 N N . SER A 1 121 ? 19.978 1.718 -5.100 1.00 67.38 121 SER A N 1
ATOM 922 C CA . SER A 1 121 ? 20.909 2.069 -6.179 1.00 67.38 121 SER A CA 1
ATOM 923 C C . SER A 1 121 ? 20.192 2.440 -7.483 1.00 67.38 121 SER A C 1
ATOM 925 O O . SER A 1 121 ? 20.845 2.893 -8.422 1.00 67.38 121 SER A O 1
ATOM 927 N N . ASP A 1 122 ? 18.867 2.254 -7.558 1.00 69.88 122 ASP A N 1
ATOM 928 C CA . ASP A 1 122 ? 18.064 2.655 -8.711 1.00 69.88 122 ASP A CA 1
ATOM 929 C C . ASP A 1 122 ? 17.840 4.184 -8.692 1.00 69.88 122 ASP A C 1
ATOM 931 O O . ASP A 1 122 ? 17.156 4.704 -7.798 1.00 69.88 122 ASP A O 1
ATOM 935 N N . PRO A 1 123 ? 18.388 4.936 -9.669 1.00 68.50 123 PRO A N 1
ATOM 936 C CA . PRO A 1 123 ? 18.280 6.388 -9.689 1.00 68.50 123 PRO A CA 1
ATOM 937 C C . PRO A 1 123 ? 16.832 6.868 -9.812 1.00 68.50 123 PRO A C 1
ATOM 939 O O . PRO A 1 123 ? 16.539 7.971 -9.362 1.00 68.50 123 PRO A O 1
ATOM 942 N N . TRP A 1 124 ? 15.916 6.066 -10.362 1.00 67.94 124 TRP A N 1
ATOM 943 C CA . TRP A 1 124 ? 14.502 6.435 -10.475 1.00 67.94 124 TRP A CA 1
ATOM 944 C C . TRP A 1 124 ? 13.762 6.345 -9.144 1.00 67.94 124 TRP A C 1
ATOM 946 O O . TRP A 1 124 ? 12.898 7.176 -8.860 1.00 67.94 124 TRP A O 1
ATOM 956 N N . VAL A 1 125 ? 14.132 5.378 -8.305 1.00 69.94 125 VAL A N 1
ATOM 957 C CA . VAL A 1 125 ? 13.582 5.235 -6.954 1.00 69.94 125 VAL A CA 1
ATOM 958 C C . VAL A 1 125 ? 14.17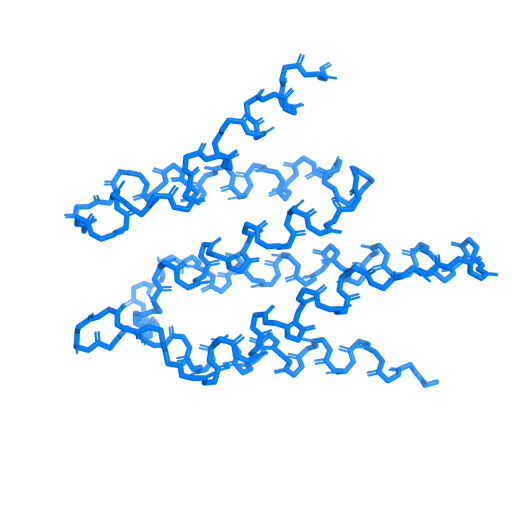0 6.312 -6.041 1.00 69.94 125 VAL A C 1
ATOM 960 O O . VAL A 1 125 ? 13.423 7.020 -5.367 1.00 69.94 125 VAL A O 1
ATOM 963 N N . SER A 1 126 ? 15.491 6.508 -6.092 1.00 64.88 126 SER A N 1
ATOM 964 C CA . SER A 1 126 ? 16.204 7.474 -5.245 1.00 64.88 126 SER A CA 1
ATOM 965 C C . SER A 1 126 ? 15.876 8.944 -5.580 1.00 64.88 126 SER A C 1
ATOM 967 O O . SER A 1 126 ? 15.744 9.764 -4.673 1.00 64.88 126 SER A O 1
ATOM 969 N N . LYS A 1 127 ? 15.675 9.301 -6.864 1.00 62.50 127 LYS A N 1
ATOM 970 C CA . LYS A 1 127 ? 15.321 10.675 -7.300 1.00 62.50 127 LYS A CA 1
ATOM 971 C C . LYS A 1 127 ? 13.828 10.931 -7.505 1.00 62.50 127 LYS A C 1
ATOM 973 O O . LYS A 1 127 ? 13.474 12.007 -7.989 1.00 62.50 127 LYS A O 1
ATOM 978 N N . SER A 1 128 ? 12.941 9.996 -7.172 1.00 64.56 128 SER A N 1
ATOM 979 C CA . SER A 1 128 ? 11.504 10.227 -7.352 1.00 64.56 128 SER A CA 1
ATOM 980 C C . SER A 1 128 ? 11.032 11.419 -6.508 1.00 64.56 128 SER A C 1
ATOM 982 O O . SER A 1 128 ? 10.898 11.345 -5.287 1.00 64.56 128 SER A O 1
ATOM 984 N N . PHE A 1 129 ? 10.781 12.542 -7.188 1.00 55.72 129 PHE A N 1
ATOM 985 C CA . PHE A 1 129 ? 10.452 13.849 -6.603 1.00 55.72 129 PHE A CA 1
ATOM 986 C C . PHE A 1 129 ? 9.192 13.801 -5.720 1.00 55.72 129 PHE A C 1
ATOM 988 O O . PHE A 1 129 ? 9.055 14.572 -4.774 1.00 55.72 129 PHE A O 1
ATOM 995 N N . SER A 1 130 ? 8.310 12.835 -5.982 1.00 59.88 130 SER A N 1
ATOM 996 C CA . SER A 1 130 ? 7.101 12.547 -5.209 1.00 59.88 130 SER A CA 1
ATOM 997 C C . SER A 1 130 ? 7.368 12.172 -3.740 1.00 59.88 130 SER A C 1
ATOM 999 O O . SER A 1 130 ? 6.471 12.323 -2.914 1.00 59.88 130 SER A O 1
ATOM 1001 N N . PHE A 1 131 ? 8.581 11.725 -3.379 1.00 63.31 131 PHE A N 1
ATOM 1002 C CA . PHE A 1 131 ? 8.913 11.308 -2.006 1.00 63.31 131 PHE A CA 1
ATOM 1003 C C . PHE A 1 131 ? 9.397 12.441 -1.098 1.00 63.31 131 PHE A C 1
ATOM 1005 O O . PHE A 1 131 ? 9.247 12.347 0.118 1.00 63.31 131 PHE A O 1
ATOM 1012 N N . TYR A 1 132 ? 9.921 13.534 -1.651 1.00 64.75 132 TYR A N 1
ATOM 1013 C CA . TYR A 1 132 ? 10.399 14.683 -0.871 1.00 64.75 132 TYR A CA 1
ATOM 1014 C C . TYR A 1 132 ? 9.329 15.344 0.015 1.00 64.75 132 TYR A C 1
ATOM 1016 O O . TYR A 1 132 ? 9.564 15.475 1.221 1.00 64.75 132 TYR A O 1
ATOM 1024 N N . PRO A 1 133 ? 8.146 15.726 -0.509 1.00 64.62 133 PRO A N 1
ATOM 1025 C CA . PRO A 1 133 ? 7.088 16.291 0.329 1.00 64.62 133 PRO A CA 1
ATOM 1026 C C . PRO A 1 133 ? 6.577 15.283 1.365 1.00 64.62 133 PRO A C 1
ATOM 1028 O O . PRO A 1 133 ? 6.116 15.672 2.435 1.00 64.62 133 PRO A O 1
ATOM 1031 N N . PHE A 1 134 ? 6.711 13.986 1.084 1.00 63.41 134 PHE A N 1
ATOM 1032 C CA . PHE A 1 134 ? 6.305 12.924 1.989 1.00 63.41 134 PHE A CA 1
ATOM 1033 C C . PHE A 1 134 ? 7.291 12.725 3.151 1.00 63.41 134 PHE A C 1
ATOM 1035 O O . PHE A 1 134 ? 6.858 12.655 4.297 1.00 63.41 134 PHE A O 1
ATOM 1042 N N . ILE A 1 135 ? 8.605 12.711 2.894 1.00 61.41 135 ILE A N 1
ATOM 1043 C CA . ILE A 1 135 ? 9.637 12.702 3.949 1.00 61.41 135 ILE A CA 1
ATOM 1044 C C . ILE A 1 135 ? 9.450 13.912 4.861 1.00 61.41 135 ILE A C 1
ATOM 1046 O O . ILE A 1 135 ? 9.514 13.774 6.081 1.00 61.41 135 ILE A O 1
ATOM 1050 N N . TYR A 1 136 ? 9.162 15.080 4.283 1.00 64.19 136 TYR A N 1
ATOM 1051 C CA . TYR A 1 136 ? 8.874 16.290 5.043 1.00 64.19 136 TYR A CA 1
ATOM 1052 C C . TYR A 1 136 ? 7.630 16.109 5.925 1.00 64.19 136 TYR A C 1
ATOM 1054 O O . TYR A 1 136 ? 7.727 16.241 7.140 1.00 64.19 136 TYR A O 1
ATOM 1062 N N . TYR A 1 137 ? 6.494 15.690 5.359 1.00 64.38 137 TYR A N 1
ATOM 1063 C CA . TYR A 1 137 ? 5.260 15.443 6.115 1.00 64.38 137 TYR A CA 1
ATOM 1064 C C . TYR A 1 137 ? 5.436 14.403 7.239 1.00 64.38 137 TYR A C 1
ATOM 1066 O O . TYR A 1 137 ? 4.970 14.613 8.357 1.00 64.38 137 TYR A O 1
ATOM 1074 N N . PHE A 1 138 ? 6.164 13.311 6.985 1.00 61.78 138 PHE A N 1
ATOM 1075 C CA . PHE A 1 138 ? 6.432 12.276 7.991 1.00 61.78 138 PHE A CA 1
ATOM 1076 C C . PHE A 1 138 ? 7.397 12.743 9.086 1.00 61.78 138 PHE A C 1
ATOM 1078 O O . PHE A 1 138 ? 7.224 12.385 10.249 1.00 61.78 138 PHE A O 1
ATOM 1085 N N . THR A 1 139 ? 8.387 13.571 8.738 1.00 60.81 139 THR A N 1
ATOM 1086 C CA . THR A 1 139 ? 9.287 14.205 9.715 1.00 60.81 139 THR A CA 1
ATOM 1087 C C . THR A 1 139 ? 8.495 15.143 10.624 1.00 60.81 139 THR A C 1
ATOM 1089 O O . THR A 1 139 ? 8.644 15.081 11.839 1.00 60.81 139 THR A O 1
ATOM 1092 N N . TYR A 1 140 ? 7.583 15.939 10.059 1.00 60.50 140 TYR A N 1
ATOM 1093 C CA . TYR A 1 140 ? 6.681 16.804 10.825 1.00 60.50 140 TYR A CA 1
ATOM 1094 C C . TYR A 1 140 ? 5.750 16.020 11.755 1.00 60.50 140 TYR A C 1
ATOM 1096 O O . TYR A 1 140 ? 5.541 16.433 12.889 1.00 60.50 140 TYR A O 1
ATOM 1104 N N . MET A 1 141 ? 5.234 14.876 11.303 1.00 55.16 141 MET A N 1
ATOM 1105 C CA . MET A 1 141 ? 4.369 14.014 12.110 1.00 55.16 141 MET A CA 1
ATOM 1106 C C . MET A 1 141 ? 5.112 13.327 13.267 1.00 55.16 141 MET A C 1
ATOM 1108 O O . MET A 1 141 ? 4.548 13.177 14.344 1.00 55.16 141 MET A O 1
ATOM 1112 N N . LEU A 1 142 ? 6.376 12.933 13.071 1.00 53.12 142 LEU A N 1
ATOM 1113 C CA . LEU A 1 142 ? 7.229 12.388 14.138 1.00 53.12 142 LEU A CA 1
ATOM 1114 C C . LEU A 1 142 ? 7.664 13.450 15.156 1.00 53.12 142 LEU A C 1
ATOM 1116 O O . LEU A 1 142 ? 7.912 13.112 16.304 1.00 53.12 142 LEU A O 1
ATOM 1120 N N . LEU A 1 143 ? 7.775 14.715 14.740 1.00 52.28 143 LEU A N 1
ATOM 1121 C CA . LEU A 1 143 ? 8.086 15.849 15.618 1.00 52.28 143 LEU A CA 1
ATOM 1122 C C . LEU A 1 143 ? 6.873 16.351 16.418 1.00 52.28 143 LEU A C 1
ATOM 1124 O O . LEU A 1 143 ? 7.057 17.114 17.363 1.00 52.28 143 LEU A O 1
ATOM 1128 N N . SER A 1 144 ? 5.649 15.967 16.038 1.00 48.62 144 SER A N 1
ATOM 1129 C CA . SER A 1 144 ? 4.409 16.389 16.704 1.00 48.62 144 SER A CA 1
ATOM 1130 C C . SER A 1 144 ? 3.856 15.375 17.718 1.00 48.62 144 SER A C 1
ATOM 1132 O O . SER A 1 144 ? 2.715 15.534 18.151 1.00 48.62 144 SER A O 1
ATOM 1134 N N . VAL A 1 145 ? 4.617 14.329 18.054 1.00 45.22 145 VAL A N 1
ATOM 1135 C CA . VAL A 1 145 ? 4.313 13.319 19.087 1.00 45.22 145 VAL A CA 1
ATOM 1136 C C . VAL A 1 145 ? 5.402 13.376 20.147 1.00 45.22 145 VAL A C 1
ATOM 1138 O O . VAL A 1 145 ? 5.044 13.319 21.343 1.00 45.22 145 VAL A O 1
#

InterPro domains:
  IPR040108 Laa1/Sip1/HEATR5 [PTHR21663] (1-125)

Sequence (145 aa):
MTILPTILFLIIQVLKDTAVKTVGNQVLPPVSAALQGLKNIVTLPMTVNENIHKQWTNLIRSTLASILEYSQPEASKPTLDEVSMLTAITLFLWSASTEIIGVQALQNGCINRFKTALNSSDPWVSKSFSFYPFIYYFTYMLLSV

pLDDT: mean 73.42, std 10.09, range [45.22, 86.81]